Protein AF-A0A821V6X0-F1 (afdb_monomer)

Secondary structure (DSSP, 8-state):
--EEEEEEPPSS-TTSPEEEEEEEE-STTS--EEEEEEEEPPPTT-S---S-TTHHHHHHHHHHHHHHHHTS---

pLDDT: mean 92.91, std 7.85, range [66.88, 98.75]

Structure (mmCIF, N/CA/C/O backbone):
data_AF-A0A821V6X0-F1
#
_entry.id   AF-A0A821V6X0-F1
#
loop_
_atom_site.group_PDB
_atom_site.id
_atom_site.t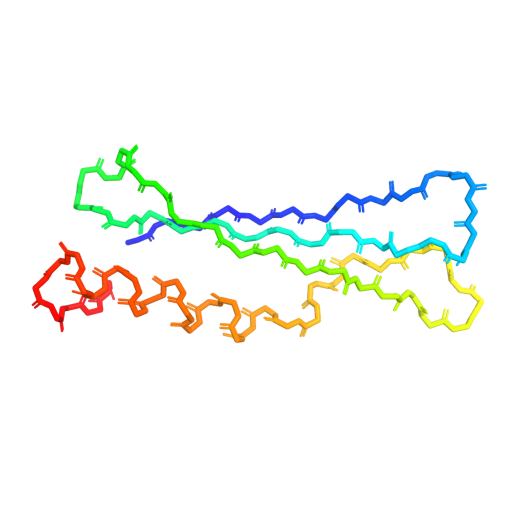ype_symbol
_atom_site.label_atom_id
_atom_site.label_alt_id
_atom_site.label_comp_id
_atom_site.label_asym_id
_atom_site.label_entity_id
_atom_site.label_seq_id
_atom_site.pdbx_PDB_ins_code
_atom_site.Cartn_x
_atom_site.Cartn_y
_atom_site.Cartn_z
_atom_site.occupancy
_atom_site.B_iso_or_equiv
_atom_site.auth_seq_id
_atom_site.auth_comp_id
_atom_site.auth_asym_id
_atom_site.auth_atom_id
_atom_site.pdbx_PDB_model_num
ATOM 1 N N . MET A 1 1 ? 8.073 -6.093 -8.367 1.00 93.81 1 MET A N 1
ATOM 2 C CA . MET A 1 1 ? 7.478 -5.076 -7.475 1.00 93.81 1 MET A CA 1
ATOM 3 C C . MET A 1 1 ? 7.660 -5.510 -6.031 1.00 93.81 1 MET A C 1
ATOM 5 O O . MET A 1 1 ? 7.524 -6.696 -5.758 1.00 93.81 1 MET A O 1
ATOM 9 N N . PHE A 1 2 ? 7.959 -4.578 -5.128 1.00 98.00 2 PHE A N 1
ATOM 10 C CA . PHE A 1 2 ? 8.070 -4.826 -3.688 1.00 98.00 2 PHE A CA 1
ATOM 11 C C . PHE A 1 2 ? 6.987 -4.070 -2.931 1.00 98.00 2 PHE A C 1
ATOM 13 O O . PHE A 1 2 ? 6.703 -2.919 -3.263 1.00 98.00 2 PHE A O 1
ATOM 20 N N . PHE A 1 3 ? 6.423 -4.709 -1.907 1.00 98.44 3 PHE A N 1
ATOM 21 C CA . PHE A 1 3 ? 5.429 -4.110 -1.024 1.00 98.44 3 PHE A CA 1
ATOM 22 C C . PHE A 1 3 ? 5.984 -3.924 0.385 1.00 98.44 3 PHE A C 1
ATOM 24 O O . PHE A 1 3 ? 6.743 -4.758 0.877 1.00 98.44 3 PHE A O 1
ATOM 31 N N . GLY A 1 4 ? 5.554 -2.851 1.040 1.00 98.50 4 GLY A N 1
ATOM 32 C CA . GLY A 1 4 ? 5.681 -2.661 2.482 1.00 98.50 4 GLY A CA 1
ATOM 33 C C . GLY A 1 4 ? 4.303 -2.373 3.058 1.00 98.50 4 GLY A C 1
ATOM 34 O O . GLY A 1 4 ? 3.532 -1.646 2.435 1.00 98.50 4 GLY A O 1
ATOM 35 N N . ALA A 1 5 ? 3.978 -2.949 4.208 1.00 98.50 5 ALA A N 1
ATOM 36 C CA . ALA A 1 5 ? 2.686 -2.758 4.851 1.00 98.50 5 ALA A CA 1
ATOM 37 C C . ALA A 1 5 ? 2.865 -2.602 6.360 1.00 98.50 5 ALA A C 1
ATOM 39 O O . ALA A 1 5 ? 3.681 -3.306 6.955 1.00 98.50 5 ALA A O 1
ATOM 40 N N . ASP A 1 6 ? 2.105 -1.686 6.948 1.00 98.50 6 ASP A N 1
ATOM 41 C CA . ASP A 1 6 ? 2.079 -1.438 8.388 1.00 98.50 6 ASP A CA 1
ATOM 42 C C . ASP A 1 6 ? 0.675 -1.017 8.831 1.00 98.50 6 ASP A C 1
ATOM 44 O O . ASP A 1 6 ? -0.088 -0.423 8.053 1.00 98.50 6 ASP A O 1
ATOM 48 N N . VAL A 1 7 ? 0.350 -1.304 10.091 1.00 97.44 7 VAL A N 1
ATOM 49 C CA . VAL A 1 7 ? -0.819 -0.742 10.758 1.00 97.44 7 VAL A CA 1
ATOM 50 C C . VAL A 1 7 ? -0.395 -0.036 12.034 1.00 97.44 7 VAL A C 1
ATOM 52 O O . VAL A 1 7 ? 0.071 -0.638 12.995 1.00 97.44 7 VAL A O 1
ATOM 55 N N . THR A 1 8 ? -0.658 1.264 12.087 1.00 95.69 8 THR A N 1
ATOM 56 C CA . THR A 1 8 ? -0.433 2.060 13.289 1.00 95.69 8 THR A CA 1
ATOM 57 C C . THR A 1 8 ? -1.716 2.146 14.116 1.00 95.69 8 THR A C 1
ATOM 59 O O . THR A 1 8 ? -2.790 2.493 13.614 1.00 95.69 8 THR A O 1
ATOM 62 N N . HIS A 1 9 ? -1.615 1.863 15.414 1.00 92.06 9 HIS A N 1
ATOM 63 C CA . HIS A 1 9 ? -2.730 1.961 16.357 1.00 92.06 9 HIS A CA 1
ATOM 64 C C . HIS A 1 9 ? -2.633 3.204 17.236 1.00 92.06 9 HIS A C 1
ATOM 66 O O . HIS A 1 9 ? -1.552 3.611 17.661 1.00 92.06 9 HIS A O 1
ATOM 72 N N . SER A 1 10 ? -3.787 3.766 17.593 1.00 82.69 10 SER A N 1
ATOM 73 C CA . SER A 1 10 ? -3.852 4.752 18.668 1.00 82.69 10 SER A CA 1
ATOM 74 C C . SER A 1 10 ? -3.794 4.042 20.027 1.00 82.69 10 SER A C 1
ATOM 76 O O . SER A 1 10 ? -4.495 3.055 20.244 1.00 82.69 10 SER A O 1
ATOM 78 N N . THR A 1 11 ? -2.993 4.553 20.959 1.00 71.81 11 THR A N 1
ATOM 79 C CA . THR A 1 11 ? -2.839 3.977 22.308 1.00 71.81 11 THR A CA 1
ATOM 80 C C . THR A 1 11 ? -3.816 4.550 23.338 1.00 71.81 11 THR A C 1
ATOM 82 O O . THR A 1 11 ? -3.849 4.076 24.470 1.00 71.81 11 THR A O 1
ATOM 85 N N . SER A 1 12 ? -4.599 5.576 22.981 1.00 67.75 12 SER A N 1
ATOM 86 C CA . SER A 1 12 ? -5.272 6.443 23.958 1.00 67.75 12 SER A CA 1
ATOM 87 C C . SER A 1 12 ? -6.800 6.360 23.998 1.00 67.75 12 SER A C 1
ATOM 89 O O . SER A 1 12 ? -7.388 6.839 24.966 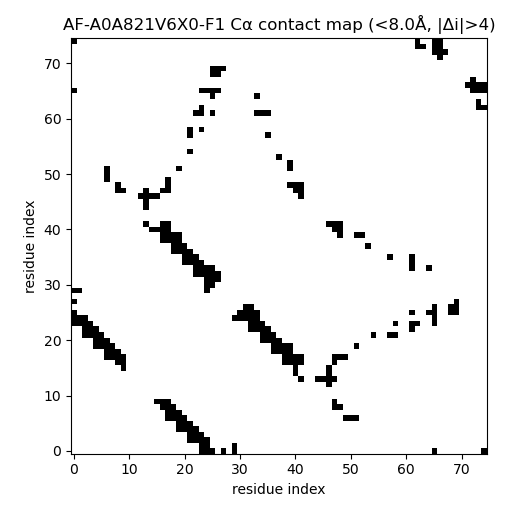1.00 67.75 12 SER A O 1
ATOM 91 N N . SER A 1 13 ? -7.469 5.753 23.012 1.00 66.88 13 SER A N 1
ATOM 92 C CA . SER A 1 13 ? -8.916 5.504 23.087 1.00 66.88 13 SER A CA 1
ATOM 93 C C . SER A 1 13 ? -9.380 4.404 22.130 1.00 66.88 13 SER A C 1
ATOM 95 O O . SER A 1 13 ? -8.837 4.239 21.041 1.00 66.88 13 SER A O 1
ATOM 97 N N . SER A 1 14 ? -10.427 3.669 22.522 1.00 70.12 14 SER A N 1
ATOM 98 C CA . SER A 1 14 ? -11.040 2.614 21.698 1.00 70.12 14 SER A CA 1
ATOM 99 C C . SER A 1 14 ? -11.859 3.138 20.514 1.00 70.12 14 SER A C 1
ATOM 101 O O . SER A 1 14 ? -12.291 2.349 19.683 1.00 70.12 14 SER A O 1
ATOM 103 N N . ASP A 1 15 ? -12.107 4.448 20.462 1.00 78.06 15 ASP A N 1
ATOM 104 C CA . ASP A 1 15 ? -12.958 5.097 19.454 1.00 78.06 15 ASP A CA 1
ATOM 105 C C . ASP A 1 15 ? -12.152 5.713 18.297 1.00 78.06 15 ASP A C 1
ATOM 107 O O . ASP A 1 15 ? -12.699 6.325 17.382 1.00 78.06 15 ASP A O 1
ATOM 111 N N . ARG A 1 16 ? -10.822 5.570 18.335 1.00 87.00 16 ARG A N 1
ATOM 112 C CA . ARG A 1 16 ? -9.926 6.024 17.270 1.00 87.00 16 ARG A CA 1
ATOM 113 C C . ARG A 1 16 ? -9.659 4.894 16.274 1.00 87.00 16 ARG A C 1
ATOM 115 O O . ARG A 1 16 ? -9.476 3.747 16.692 1.00 87.00 16 ARG A O 1
ATOM 122 N N . PRO A 1 17 ? -9.600 5.192 14.965 1.00 91.75 17 PRO A N 1
ATOM 123 C CA . PRO A 1 17 ? -9.266 4.183 13.976 1.00 91.75 17 PRO A CA 1
ATOM 124 C C . PRO A 1 17 ? -7.803 3.749 14.120 1.00 91.75 17 PRO A C 1
ATOM 126 O O . PRO A 1 17 ? -6.945 4.497 14.596 1.00 91.75 17 PRO A O 1
ATOM 129 N N . SER A 1 18 ? -7.513 2.532 13.672 1.00 93.75 18 SER A N 1
ATOM 130 C CA . SER A 1 18 ? -6.153 2.172 13.266 1.00 93.75 18 SER A CA 1
ATOM 131 C C . SER A 1 18 ? -5.907 2.702 11.852 1.00 93.75 18 SER A C 1
ATOM 133 O O . SER A 1 18 ? -6.851 2.809 11.069 1.00 93.75 18 SER A O 1
ATOM 135 N N . ILE A 1 19 ? -4.665 3.036 11.517 1.00 96.06 19 ILE A N 1
ATOM 136 C CA . ILE A 1 19 ? -4.288 3.528 10.188 1.00 96.06 19 ILE A CA 1
ATOM 137 C C . ILE A 1 19 ? -3.480 2.435 9.504 1.00 96.06 19 ILE A C 1
ATOM 139 O O . ILE A 1 19 ? -2.402 2.092 9.979 1.00 96.06 19 ILE A O 1
ATOM 143 N N . ALA A 1 20 ? -4.002 1.898 8.407 1.00 97.94 20 ALA A N 1
ATOM 144 C CA . ALA A 1 20 ? -3.296 0.949 7.563 1.00 97.94 20 ALA A CA 1
ATOM 145 C C . ALA A 1 20 ? -2.619 1.680 6.403 1.00 97.94 20 ALA A C 1
ATOM 147 O O . ALA A 1 20 ? -3.249 2.502 5.733 1.00 97.94 20 ALA A O 1
ATOM 148 N N . ALA A 1 21 ? -1.360 1.353 6.137 1.00 98.62 21 ALA A N 1
ATOM 149 C CA . ALA A 1 21 ? -0.614 1.869 5.000 1.00 98.62 21 ALA A CA 1
ATOM 150 C C . ALA A 1 21 ? 0.021 0.717 4.222 1.00 98.62 21 ALA A C 1
ATOM 152 O O . ALA A 1 21 ? 0.612 -0.187 4.808 1.00 98.62 21 ALA A O 1
ATOM 153 N N . VAL A 1 22 ? -0.083 0.773 2.895 1.00 98.75 22 VAL A N 1
ATOM 154 C CA . VAL A 1 22 ? 0.602 -0.143 1.979 1.00 98.75 22 VAL A CA 1
ATOM 155 C C . VAL A 1 22 ? 1.335 0.687 0.940 1.00 98.75 22 VAL A C 1
ATOM 157 O O . VAL A 1 22 ? 0.744 1.550 0.287 1.00 98.75 22 VAL A O 1
ATOM 160 N N . VAL A 1 23 ? 2.627 0.429 0.785 1.00 98.75 23 VAL A N 1
ATOM 161 C CA . VAL A 1 23 ? 3.461 1.001 -0.269 1.00 98.75 23 VAL A CA 1
ATOM 162 C C . VAL A 1 23 ? 3.829 -0.064 -1.286 1.00 98.75 23 VAL A C 1
ATOM 164 O O . VAL A 1 23 ? 3.969 -1.234 -0.940 1.00 98.75 23 VAL A O 1
ATOM 167 N N . GLY A 1 24 ? 4.010 0.350 -2.536 1.00 98.44 24 GLY A N 1
ATOM 168 C CA . GLY A 1 24 ? 4.454 -0.505 -3.631 1.00 98.44 24 GLY A CA 1
ATOM 169 C C . GLY A 1 24 ? 5.491 0.209 -4.489 1.00 98.44 24 GLY A C 1
ATOM 170 O O . GLY A 1 24 ? 5.288 1.376 -4.832 1.00 98.44 24 GLY A O 1
ATOM 171 N N . SER A 1 25 ? 6.591 -0.465 -4.836 1.00 98.12 25 SER A N 1
ATOM 172 C CA . SER A 1 25 ? 7.572 0.065 -5.797 1.00 98.12 25 SER A CA 1
ATOM 173 C C . SER A 1 25 ? 6.857 0.407 -7.107 1.00 98.12 25 SER A C 1
ATOM 175 O O . SER A 1 25 ? 6.070 -0.416 -7.577 1.00 98.12 25 SER A O 1
ATOM 177 N N . ARG A 1 26 ? 7.132 1.567 -7.708 1.00 96.50 26 ARG A N 1
ATOM 178 C CA . ARG A 1 26 ? 6.465 2.036 -8.939 1.00 96.50 26 ARG A CA 1
ATOM 179 C C . ARG A 1 26 ? 7.392 2.165 -10.148 1.00 96.50 26 ARG A C 1
ATOM 181 O O . ARG A 1 26 ? 6.963 2.661 -11.178 1.00 96.50 26 ARG A O 1
ATOM 188 N N . ASP A 1 27 ? 8.653 1.777 -10.017 1.00 94.56 27 ASP A N 1
ATOM 189 C CA . ASP A 1 27 ? 9.655 1.801 -11.080 1.00 94.56 27 ASP A CA 1
ATOM 190 C C . ASP A 1 27 ? 10.495 0.513 -11.072 1.00 94.56 27 ASP A C 1
ATOM 192 O O . ASP A 1 27 ? 10.509 -0.244 -10.099 1.00 94.56 27 ASP A O 1
ATOM 196 N N . LEU A 1 28 ? 11.203 0.247 -12.174 1.00 94.12 28 LEU A N 1
ATOM 197 C CA . LEU A 1 28 ? 12.043 -0.953 -12.313 1.00 94.12 28 LEU A CA 1
ATOM 198 C C . LEU A 1 28 ? 13.302 -0.909 -11.435 1.00 94.12 28 LEU A C 1
ATOM 200 O O . LEU A 1 28 ? 13.881 -1.949 -11.125 1.00 94.12 28 LEU A O 1
ATOM 204 N N . THR A 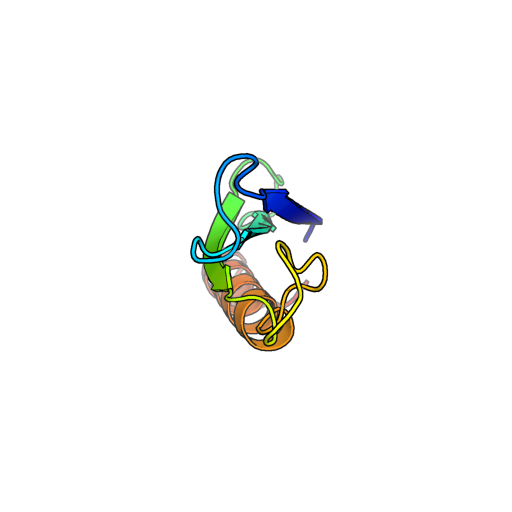1 29 ? 13.726 0.286 -11.030 1.00 95.25 29 THR A N 1
ATOM 205 C CA . THR A 1 29 ? 14.865 0.511 -10.130 1.00 95.25 29 THR A CA 1
ATOM 206 C C . THR A 1 29 ? 14.494 0.343 -8.658 1.00 95.25 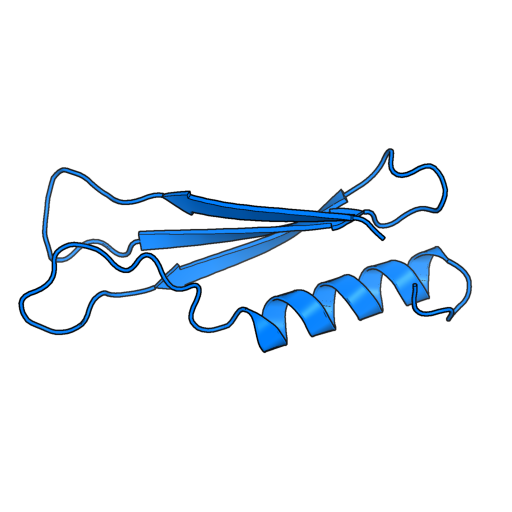29 THR A C 1
ATOM 208 O O . THR A 1 29 ? 15.389 0.286 -7.819 1.00 95.25 29 THR A O 1
ATOM 211 N N . ASN A 1 30 ? 13.200 0.220 -8.336 1.00 94.31 30 ASN A N 1
ATOM 212 C CA . ASN A 1 30 ? 12.666 0.147 -6.974 1.00 94.31 30 ASN A CA 1
ATOM 213 C C . ASN A 1 30 ? 13.109 1.327 -6.093 1.00 94.31 30 ASN A C 1
ATOM 215 O O . ASN A 1 30 ? 13.300 1.173 -4.885 1.00 94.31 30 ASN A O 1
ATOM 219 N N . SER A 1 31 ? 13.294 2.496 -6.705 1.00 96.50 31 SER A N 1
ATOM 220 C CA . SER A 1 31 ? 13.690 3.739 -6.036 1.00 96.50 31 SER A CA 1
ATOM 221 C C . SER A 1 31 ? 12.499 4.623 -5.690 1.00 96.50 31 SER A C 1
ATOM 223 O O . SER A 1 31 ? 12.590 5.451 -4.784 1.00 96.50 31 SER A O 1
ATOM 225 N N . LEU A 1 32 ? 11.377 4.449 -6.389 1.00 97.44 32 LEU A N 1
ATOM 226 C CA . LEU A 1 32 ? 10.156 5.211 -6.171 1.00 97.44 32 LEU A CA 1
ATOM 227 C C . LEU A 1 32 ? 9.047 4.286 -5.682 1.00 97.44 32 LEU A C 1
ATOM 229 O O . LEU A 1 32 ? 8.888 3.169 -6.173 1.00 97.44 32 LEU A O 1
ATOM 233 N N . TYR A 1 33 ? 8.234 4.781 -4.751 1.00 98.50 33 TYR A N 1
ATOM 234 C CA . TYR A 1 33 ? 7.111 4.041 -4.181 1.00 98.50 33 TYR A CA 1
ATOM 235 C C . TYR A 1 33 ? 5.830 4.867 -4.261 1.00 98.50 33 TYR A C 1
ATOM 237 O O . TYR A 1 33 ? 5.836 6.081 -4.058 1.00 98.50 33 TYR A O 1
ATOM 245 N N . ALA A 1 34 ? 4.725 4.197 -4.568 1.00 98.31 34 ALA A N 1
ATOM 246 C CA . ALA A 1 34 ? 3.382 4.731 -4.399 1.00 98.31 34 ALA A CA 1
ATOM 247 C C . ALA A 1 34 ? 2.791 4.215 -3.085 1.00 98.31 34 ALA A C 1
ATOM 249 O O . ALA A 1 34 ? 3.161 3.137 -2.626 1.00 98.31 34 ALA A O 1
ATOM 250 N N . ALA A 1 35 ? 1.873 4.978 -2.493 1.00 98.44 35 ALA A N 1
ATOM 251 C CA . ALA A 1 35 ? 1.238 4.636 -1.228 1.00 98.44 35 ALA A CA 1
ATOM 252 C C . ALA A 1 35 ? -0.287 4.571 -1.361 1.00 98.44 35 ALA A C 1
ATOM 254 O O . ALA A 1 35 ? -0.912 5.311 -2.133 1.00 98.44 35 ALA A O 1
ATOM 255 N N . ARG A 1 36 ? -0.883 3.702 -0.553 1.00 98.50 36 ARG A N 1
ATOM 256 C CA . ARG A 1 36 ? -2.297 3.709 -0.195 1.00 98.50 36 ARG A CA 1
ATOM 257 C C . ARG A 1 36 ? -2.399 3.717 1.320 1.00 98.50 36 ARG A C 1
ATOM 259 O O . ARG A 1 36 ? -1.639 3.024 1.991 1.00 98.50 36 ARG A O 1
ATOM 266 N N . ILE A 1 37 ? -3.316 4.521 1.845 1.00 98.06 37 ILE A N 1
ATOM 267 C CA . ILE A 1 37 ? -3.529 4.705 3.282 1.00 98.06 37 ILE A CA 1
ATOM 268 C C . ILE A 1 37 ? -5.031 4.647 3.532 1.00 98.06 37 ILE A C 1
ATOM 270 O O . ILE A 1 37 ? -5.800 5.242 2.777 1.00 98.06 37 ILE A O 1
ATOM 274 N N . CYS A 1 38 ? -5.443 3.927 4.568 1.00 96.38 38 CYS A N 1
ATOM 275 C CA . CYS A 1 38 ? -6.842 3.764 4.930 1.00 96.38 38 CYS A CA 1
ATOM 276 C C . CYS A 1 38 ? -7.006 3.815 6.450 1.00 96.38 38 CYS A C 1
ATOM 278 O O . CYS A 1 38 ? -6.210 3.243 7.197 1.00 96.38 38 CYS A O 1
ATOM 280 N N . GLU A 1 39 ? -8.057 4.484 6.913 1.00 95.06 39 GLU A N 1
ATOM 281 C CA . GLU A 1 39 ? -8.509 4.362 8.292 1.00 95.06 39 GLU A CA 1
ATOM 282 C C . GLU A 1 39 ? -9.377 3.111 8.451 1.00 95.06 39 GLU A C 1
ATOM 284 O O . GLU A 1 39 ? -10.246 2.813 7.633 1.00 95.06 39 GLU A O 1
ATOM 289 N N . GLN A 1 40 ? -9.162 2.364 9.528 1.00 94.12 40 GLN A N 1
ATOM 290 C CA . GLN A 1 40 ? -9.932 1.166 9.820 1.00 94.12 40 GLN A CA 1
ATOM 291 C C . GLN A 1 40 ? -10.360 1.123 11.280 1.00 94.12 40 GLN A C 1
ATOM 293 O O . GLN A 1 40 ? -9.556 1.084 12.212 1.00 94.12 40 GLN A O 1
ATOM 298 N N . TYR A 1 41 ? -11.677 1.095 11.469 1.00 91.38 41 TYR A N 1
ATOM 299 C CA . TYR A 1 41 ? -12.281 1.062 12.791 1.00 91.38 41 TYR A CA 1
ATOM 300 C C . TYR A 1 41 ? -12.357 -0.373 13.333 1.00 91.38 41 TYR A C 1
ATOM 302 O O . TYR A 1 41 ? -12.815 -1.284 12.614 1.00 91.38 41 TYR A O 1
ATOM 310 N N . PRO A 1 42 ? -11.923 -0.603 14.588 1.00 86.12 42 PRO A N 1
ATOM 311 C CA . PRO A 1 42 ? -12.077 -1.890 15.247 1.00 86.12 42 PRO A CA 1
ATOM 312 C C . PRO A 1 42 ? -13.561 -2.238 15.446 1.00 86.12 42 PRO A C 1
ATOM 314 O O . PRO A 1 42 ? -14.436 -1.376 15.489 1.00 86.12 42 PRO A O 1
ATOM 317 N N . LYS A 1 43 ? -13.871 -3.535 15.559 1.00 83.50 43 LYS A N 1
ATOM 318 C CA . LYS A 1 43 ? -15.225 -3.979 15.938 1.00 83.50 43 LYS A CA 1
ATOM 319 C C . LYS A 1 43 ? -15.510 -3.578 17.393 1.00 83.50 43 LYS A C 1
ATOM 321 O O . LYS A 1 43 ? -14.577 -3.484 18.189 1.00 83.50 43 LYS A O 1
ATOM 326 N N . LYS A 1 44 ? -16.794 -3.413 17.752 1.00 78.62 44 LYS A N 1
ATOM 327 C CA . LYS A 1 44 ? -17.222 -3.119 19.135 1.00 78.62 44 LYS A CA 1
ATOM 328 C C . LYS A 1 44 ? -16.492 -4.023 20.139 1.00 78.62 44 LYS A C 1
ATOM 330 O O . LYS A 1 44 ? -16.481 -5.241 19.974 1.00 78.62 44 LYS A O 1
ATOM 335 N N . GLY A 1 45 ? -15.898 -3.411 21.163 1.00 75.88 45 GLY A N 1
ATOM 336 C CA . GLY A 1 45 ? -15.147 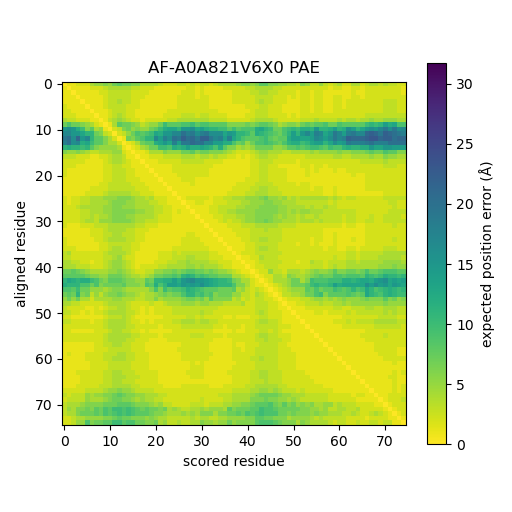-4.109 22.212 1.00 75.88 45 GLY A CA 1
ATOM 337 C C . GLY A 1 45 ? -13.666 -4.364 21.907 1.00 75.88 45 GLY A C 1
ATOM 338 O O . GLY A 1 45 ? -13.004 -5.018 22.706 1.00 75.88 45 GLY A O 1
ATOM 339 N N . ARG A 1 46 ? -13.125 -3.865 20.786 1.00 81.56 46 ARG A N 1
ATOM 340 C CA . ARG A 1 46 ? -11.680 -3.870 20.497 1.00 81.56 46 ARG A CA 1
ATOM 341 C C . ARG A 1 46 ? -11.147 -2.446 20.376 1.00 81.56 46 ARG A C 1
AT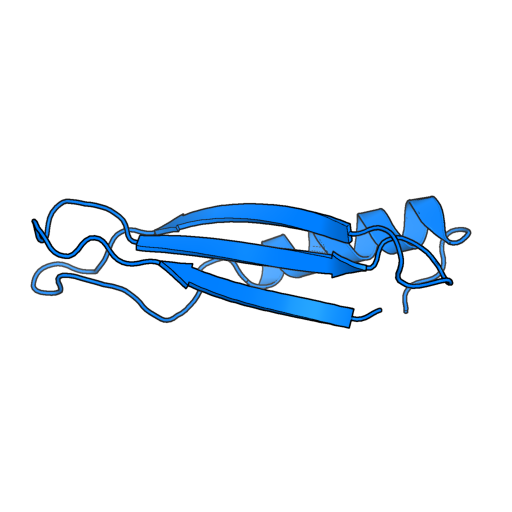OM 343 O O . ARG A 1 46 ? -11.851 -1.568 19.894 1.00 81.56 46 ARG A O 1
ATOM 350 N N . CYS A 1 47 ? -9.893 -2.246 20.775 1.00 83.06 47 CYS A N 1
ATOM 351 C CA . CYS A 1 47 ? -9.213 -0.949 20.684 1.00 83.06 47 CYS A CA 1
ATOM 352 C C . CYS A 1 47 ? -8.403 -0.779 19.391 1.00 83.06 47 CYS A C 1
ATOM 354 O O . CYS A 1 47 ? -8.043 0.337 19.041 1.00 83.06 47 CYS A O 1
ATOM 356 N N . SER A 1 48 ? -8.109 -1.873 18.685 1.00 86.06 48 SER A N 1
ATOM 357 C CA . SER A 1 48 ? -7.300 -1.859 17.469 1.00 86.06 48 SER A CA 1
ATOM 358 C C . SER A 1 48 ? -7.693 -2.971 16.498 1.00 86.06 48 SER A C 1
ATOM 360 O O . SER A 1 48 ? -8.413 -3.920 16.846 1.00 86.06 48 SER A O 1
ATOM 362 N N . ILE A 1 49 ? -7.242 -2.837 15.253 1.00 91.31 49 ILE A N 1
ATOM 363 C CA . ILE A 1 49 ? -7.381 -3.855 14.217 1.00 91.31 49 ILE A CA 1
ATOM 364 C C . ILE A 1 49 ? -6.081 -3.951 13.422 1.00 91.31 49 ILE A C 1
ATOM 366 O O . ILE A 1 49 ? -5.724 -3.012 12.727 1.00 91.31 49 ILE A O 1
ATOM 370 N N . GLU A 1 50 ? -5.421 -5.104 13.511 1.00 94.12 50 GLU A N 1
ATOM 371 C CA . GLU A 1 50 ? -4.145 -5.383 12.833 1.00 94.12 50 GLU A CA 1
ATOM 372 C C . GLU A 1 50 ? -4.321 -5.795 11.366 1.00 94.12 50 GLU A C 1
ATOM 374 O O . GLU A 1 50 ? -3.492 -5.519 10.512 1.00 94.12 50 GLU A O 1
ATOM 379 N N . ILE A 1 51 ? -5.435 -6.454 11.042 1.00 95.19 51 ILE A N 1
ATOM 380 C CA . ILE A 1 51 ? -5.710 -6.889 9.670 1.00 95.19 51 ILE A CA 1
ATOM 381 C C . ILE A 1 51 ? -6.057 -5.663 8.827 1.00 95.19 51 ILE A C 1
ATOM 383 O O . ILE A 1 51 ? -7.027 -4.970 9.138 1.00 95.19 51 ILE A O 1
ATOM 387 N N . ILE A 1 52 ? -5.313 -5.427 7.746 1.00 97.50 52 ILE A N 1
ATOM 388 C CA . ILE A 1 52 ? -5.645 -4.406 6.746 1.00 97.50 52 ILE A CA 1
ATOM 389 C C . ILE A 1 52 ? -6.920 -4.837 6.014 1.00 97.50 52 ILE A C 1
ATOM 391 O O . ILE A 1 52 ? -6.900 -5.825 5.282 1.00 97.50 52 ILE A O 1
ATOM 395 N N . LYS A 1 53 ? -8.037 -4.129 6.233 1.00 95.69 53 LYS A N 1
ATOM 396 C CA . LYS A 1 53 ? -9.353 -4.549 5.705 1.00 95.69 53 LYS A CA 1
ATOM 397 C C . LYS A 1 53 ? -9.430 -4.514 4.179 1.00 95.69 53 LYS A C 1
ATOM 399 O O . LYS A 1 53 ? -9.921 -5.463 3.590 1.00 95.69 53 LYS A O 1
ATOM 404 N N . GLU A 1 54 ? -8.918 -3.446 3.575 1.00 96.56 54 GLU A N 1
ATOM 405 C CA . GLU A 1 54 ? -9.023 -3.164 2.133 1.00 96.56 54 GLU A CA 1
ATOM 406 C C . GLU A 1 54 ? -7.720 -3.499 1.384 1.00 96.56 54 GLU A C 1
ATOM 408 O O . GLU A 1 54 ? -7.350 -2.835 0.413 1.00 96.56 54 GLU A O 1
ATOM 413 N N . LEU A 1 55 ? -6.961 -4.488 1.877 1.00 98.12 55 LEU A N 1
ATOM 414 C CA . LEU A 1 55 ? -5.634 -4.815 1.343 1.00 98.12 55 LEU A CA 1
ATOM 415 C C . LEU A 1 55 ? -5.683 -5.169 -0.148 1.00 98.12 55 LEU A C 1
ATOM 417 O O . LEU A 1 55 ? -4.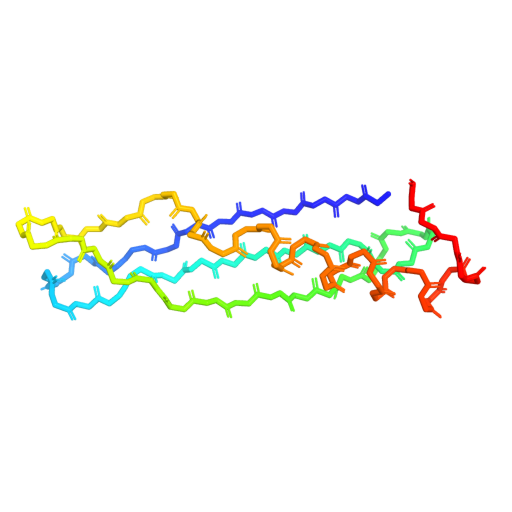804 -4.768 -0.906 1.00 98.12 55 LEU A O 1
ATOM 421 N N . ASP A 1 56 ? -6.708 -5.903 -0.567 1.00 97.88 56 ASP A N 1
ATOM 422 C CA . ASP A 1 56 ? -6.944 -6.293 -1.954 1.00 97.88 56 ASP A CA 1
ATOM 423 C C . ASP A 1 56 ? -7.076 -5.077 -2.880 1.00 97.88 56 ASP A C 1
ATOM 425 O O . ASP A 1 56 ? -6.346 -4.964 -3.867 1.00 97.88 56 ASP A O 1
ATOM 429 N N . THR A 1 57 ? -7.935 -4.126 -2.522 1.00 98.19 57 THR A N 1
ATOM 430 C CA . THR A 1 57 ? -8.160 -2.894 -3.282 1.00 98.19 57 THR A CA 1
ATOM 431 C C . THR A 1 57 ? -6.896 -2.035 -3.313 1.00 98.19 57 THR A C 1
ATOM 433 O O . THR A 1 57 ? -6.509 -1.540 -4.374 1.00 98.19 57 THR A O 1
ATOM 436 N N . MET A 1 58 ? -6.194 -1.914 -2.180 1.00 98.50 58 MET A N 1
ATOM 437 C CA . MET A 1 58 ? -4.926 -1.179 -2.097 1.00 98.50 58 MET A CA 1
ATOM 438 C C . MET A 1 58 ? -3.847 -1.796 -3.000 1.00 98.50 58 MET A C 1
ATOM 440 O O . MET A 1 58 ? -3.133 -1.067 -3.688 1.00 98.50 58 MET A O 1
ATOM 444 N N . VAL A 1 59 ? -3.737 -3.127 -3.033 1.00 98.31 59 VAL A N 1
ATOM 445 C CA . VAL A 1 59 ? -2.772 -3.840 -3.882 1.00 98.31 59 VAL A CA 1
ATOM 446 C C . VAL A 1 59 ? -3.128 -3.706 -5.361 1.00 98.31 59 VAL A C 1
ATOM 448 O O . VAL A 1 59 ? -2.237 -3.415 -6.156 1.00 98.31 59 VAL A O 1
ATOM 451 N N . ILE A 1 60 ? -4.402 -3.854 -5.739 1.00 98.38 60 ILE A N 1
ATOM 452 C CA . ILE A 1 60 ? -4.858 -3.671 -7.131 1.00 98.38 60 ILE A CA 1
ATOM 453 C C . ILE A 1 60 ? -4.474 -2.282 -7.646 1.00 98.38 60 ILE A C 1
ATOM 455 O O . ILE A 1 60 ? -3.945 -2.142 -8.750 1.00 98.38 60 ILE A O 1
ATOM 459 N N . ASP A 1 61 ? -4.701 -1.257 -6.836 1.00 98.38 61 ASP A N 1
ATOM 460 C CA . ASP A 1 61 ? -4.339 0.112 -7.172 1.00 98.38 61 ASP A CA 1
ATOM 461 C C . ASP A 1 61 ? -2.831 0.299 -7.358 1.00 98.38 61 ASP A C 1
ATOM 463 O O . ASP A 1 61 ? -2.393 0.948 -8.308 1.00 98.38 61 ASP A O 1
ATOM 467 N N . LEU A 1 62 ? -2.020 -0.279 -6.472 1.00 98.50 62 LEU A N 1
ATOM 468 C CA . LEU A 1 62 ? -0.564 -0.194 -6.572 1.00 98.50 62 LEU A CA 1
ATOM 469 C C . LEU A 1 62 ? -0.025 -0.973 -7.785 1.00 98.50 62 LEU A C 1
ATOM 471 O O . LEU A 1 62 ? 0.922 -0.515 -8.425 1.00 98.50 62 LEU A O 1
ATOM 475 N N . LEU A 1 63 ? -0.644 -2.102 -8.140 1.00 98.38 63 LEU A N 1
ATOM 476 C CA . LEU A 1 63 ? -0.326 -2.862 -9.353 1.00 98.38 63 LEU A CA 1
ATOM 477 C C . LEU A 1 63 ? -0.604 -2.048 -10.621 1.00 98.38 63 LEU A C 1
ATOM 479 O O . LEU A 1 63 ? 0.221 -2.048 -11.533 1.00 98.38 63 LEU A O 1
ATOM 483 N N . ARG A 1 64 ? -1.723 -1.310 -10.662 1.00 98.06 64 ARG A N 1
ATOM 484 C CA . ARG A 1 64 ? -2.031 -0.379 -11.762 1.00 98.06 64 ARG A CA 1
ATOM 485 C C . ARG A 1 64 ? -0.980 0.722 -11.868 1.00 98.06 64 ARG A C 1
ATOM 487 O O . ARG A 1 64 ? -0.444 0.943 -12.944 1.00 98.06 64 ARG A O 1
ATOM 494 N N . VAL A 1 65 ? -0.603 1.333 -10.741 1.00 97.88 65 VAL A N 1
ATOM 495 C CA . VAL A 1 65 ? 0.444 2.370 -10.722 1.00 97.88 65 VAL A CA 1
ATOM 496 C C . VAL A 1 65 ? 1.787 1.841 -11.238 1.00 97.88 65 VAL A C 1
ATOM 498 O O . VAL A 1 65 ? 2.502 2.564 -11.940 1.00 97.88 65 VAL A O 1
ATOM 501 N N . PHE A 1 66 ? 2.144 0.599 -10.900 1.00 97.94 66 PHE A N 1
ATOM 502 C CA . PHE A 1 66 ? 3.339 -0.042 -11.442 1.00 97.94 66 PHE A CA 1
ATOM 503 C C . PHE A 1 66 ? 3.219 -0.255 -12.955 1.00 97.94 66 PHE A C 1
ATOM 505 O O . PHE A 1 66 ? 4.134 0.128 -13.678 1.00 97.94 66 PHE A O 1
ATOM 512 N N . ALA A 1 67 ? 2.100 -0.803 -13.440 1.00 97.50 67 ALA A N 1
ATOM 513 C CA . ALA A 1 67 ? 1.874 -1.030 -14.868 1.00 97.50 67 ALA A CA 1
ATOM 514 C C . ALA A 1 67 ? 1.983 0.270 -15.679 1.00 97.50 67 ALA A C 1
ATOM 516 O O . ALA A 1 67 ? 2.785 0.328 -16.614 1.00 97.50 67 ALA A O 1
ATOM 517 N N . ASP A 1 68 ? 1.298 1.332 -15.244 1.00 97.00 68 ASP A N 1
ATOM 518 C CA . ASP A 1 68 ? 1.321 2.654 -15.889 1.00 97.00 68 ASP A CA 1
ATOM 519 C C . ASP A 1 68 ? 2.747 3.227 -15.994 1.00 97.00 68 ASP A C 1
ATOM 521 O O . ASP A 1 68 ? 3.084 3.950 -16.931 1.00 97.00 68 ASP A O 1
ATOM 525 N N . SER A 1 69 ? 3.612 2.902 -15.027 1.00 94.75 69 SER A N 1
ATOM 526 C CA . SER A 1 69 ? 4.990 3.405 -14.958 1.00 94.75 69 SER A CA 1
ATOM 527 C C . SER A 1 69 ? 6.016 2.468 -15.627 1.00 94.75 69 SER A C 1
ATOM 529 O O . SER A 1 69 ? 7.143 2.889 -15.893 1.00 94.75 69 SER A O 1
ATOM 531 N N . CYS A 1 70 ? 5.648 1.214 -15.920 1.00 94.62 70 CYS A N 1
ATOM 532 C CA . CYS A 1 70 ? 6.546 0.151 -16.404 1.00 94.62 70 CYS A CA 1
ATOM 533 C C . CYS A 1 70 ? 6.163 -0.412 -17.790 1.00 94.62 70 CYS A C 1
ATOM 535 O O . CYS A 1 70 ? 6.656 -1.480 -18.189 1.00 94.62 70 CYS A O 1
ATOM 537 N N . GLY A 1 71 ? 5.330 0.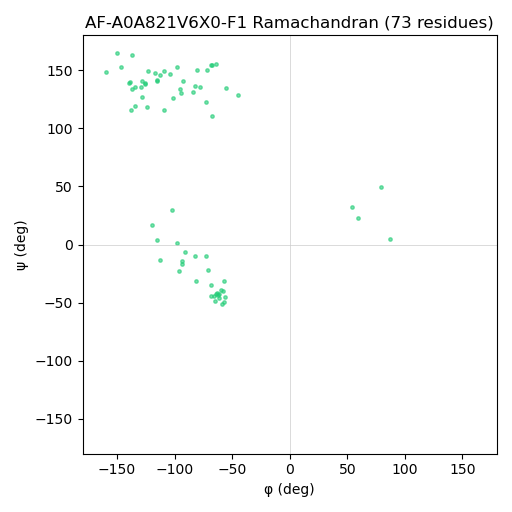322 -18.536 1.00 93.75 71 GLY A N 1
ATOM 538 C CA . GLY A 1 71 ? 4.925 0.001 -19.908 1.00 93.75 71 GLY A CA 1
ATOM 539 C C . GLY A 1 71 ? 3.831 -1.060 -19.977 1.00 93.75 71 GLY A C 1
ATOM 540 O O . GLY A 1 71 ? 3.998 -2.051 -20.684 1.00 93.75 71 GLY A O 1
ATOM 541 N N . ASP A 1 72 ? 2.766 -0.882 -19.193 1.00 93.44 72 ASP A N 1
ATOM 542 C CA . ASP A 1 72 ? 1.581 -1.750 -19.112 1.00 93.44 72 ASP A CA 1
ATOM 543 C C . ASP A 1 72 ? 1.876 -3.201 -18.706 1.00 93.44 72 ASP A C 1
ATOM 545 O O . ASP A 1 72 ? 1.098 -4.123 -18.958 1.00 93.44 72 ASP A O 1
ATOM 549 N N . ARG A 1 73 ? 3.013 -3.421 -18.041 1.00 87.88 73 ARG A N 1
ATOM 550 C CA . ARG A 1 73 ? 3.394 -4.729 -17.509 1.00 87.88 73 ARG A CA 1
ATOM 551 C C . ARG A 1 73 ? 3.120 -4.794 -16.022 1.00 87.88 73 ARG A C 1
ATOM 553 O O . ARG A 1 73 ? 3.624 -3.980 -15.250 1.00 87.88 73 ARG A O 1
ATOM 560 N N . LEU A 1 74 ? 2.366 -5.812 -15.633 1.00 92.19 74 LEU A N 1
ATOM 561 C CA . LEU A 1 74 ? 2.277 -6.224 -14.243 1.00 92.19 74 LEU A CA 1
ATOM 562 C C . LEU A 1 74 ? 3.595 -6.896 -13.815 1.00 92.19 74 LEU A C 1
ATOM 564 O O . LEU A 1 74 ? 4.302 -7.441 -14.669 1.00 92.19 74 LEU A O 1
ATOM 568 N N . PRO A 1 75 ? 3.956 -6.784 -12.528 1.00 88.56 75 PRO A N 1
ATOM 569 C CA . PRO A 1 75 ? 5.172 -7.376 -11.985 1.00 88.56 75 PRO A CA 1
ATOM 570 C C . PRO A 1 75 ? 5.175 -8.906 -11.993 1.00 88.56 75 PRO A C 1
ATOM 572 O O . PRO A 1 75 ? 4.084 -9.516 -12.060 1.00 88.56 75 PRO A O 1
#

Radius of gyration: 14.66 Å; Cα contacts (8 Å, |Δi|>4): 142; chains: 1; bounding box: 32×14×44 Å

Sequence (75 aa):
MFFGADVTHSTSSSDRPSIAAVVGSRDLTNSLYAARICEQYPKKGRCSIEIIKELDTMVIDLLRVFADSCGDRLP

Mean predicted aligned error: 3.61 Å

Foldseek 3Di:
DDKDKFWAFDPPDLAFWIKIKMWDQQEPVSPDIDMDIDTHHDDPPDSYDGDDPCVVVRVVVRQVSNCVRPVNDGD

Solvent-accessible surface area (backbone atoms only — not comparable to full-atom values): 4371 Å² total; per-residue (Å²): 113,54,75,49,75,54,61,52,68,55,93,84,49,60,87,44,50,13,40,33,39,41,35,27,30,33,45,96,81,61,82,43,69,48,77,41,76,46,79,40,73,38,60,93,95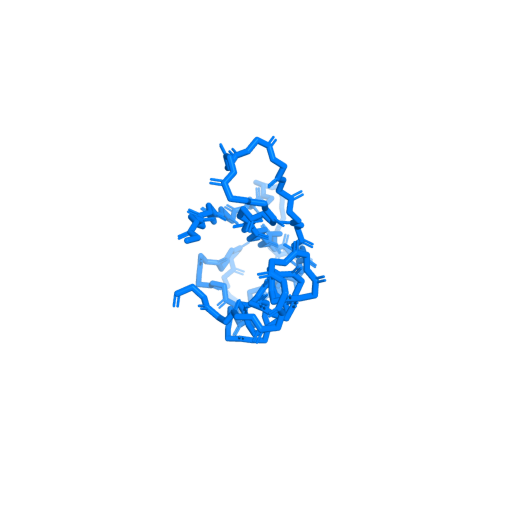,37,49,54,48,80,72,63,85,61,48,67,64,48,48,54,52,41,46,49,51,20,10,75,59,58,76,75,39,72,117

Nearest PDB structures (foldseek):
  4w5n-assembly1_A  TM=9.567E-01  e=1.694E-04  Homo sapiens
  6ozk-assembly1_A  TM=3.381E-01  e=5.680E-01  Mus musculus
  7t4r-assembly1_N  TM=4.832E-01  e=4.322E+00  Human betaherpesvirus 5
  7m22-assembly1_D  TM=4.800E-01  e=6.834E+00  Human betaherpesvirus 5
  7m30-assembly1_D  TM=3.039E-01  e=8.317E+00  Human betaherpesvirus 5